Protein AF-E6VXM1-F1 (afdb_monomer)

Foldseek 3Di:
DVVVVVVVVVVVVVVVVCVVPPDDDDDDDDDDDDDADDPVLLDQDDQDDLVVDPDPVSVVVSCVVRVVVSVVSNVVSVVSVVVVPVDD

pLDDT: mean 84.78, std 9.01, range [51.06, 95.88]

Sequence (88 aa):
MTRLLVNGLMVLCLTLCAACSGRPKVVTVTEVVRVVPPAHLMAPTPLPSCASASTNGDLLQCAQERLEALQRANADKEAIARTVEVRP

Organism: Pseudodesulfovibrio aespoeensis (strain ATCC 700646 / DSM 10631 / Aspo-2) (NCBI:txid643562)

InterPro domains:
  IPR047737 Rz1-like lysis system protein LysC [NF038368] (5-83)
  IPR058979 LysC-like [PF23793] (16-82)

Solvent-accessible surface area (backbone atoms only — not comparable to full-atom values): 5656 Å² total; per-residue (Å²): 114,69,68,61,53,52,52,51,51,50,54,52,53,54,53,54,54,50,68,70,71,68,65,82,76,88,72,91,73,87,77,88,81,83,82,78,81,60,70,79,76,57,47,77,76,74,86,81,83,62,82,86,46,86,46,76,64,44,46,52,50,48,49,55,63,48,47,57,52,50,52,51,56,38,51,52,36,51,53,53,50,52,65,61,69,77,55,132

Mean predicted aligned er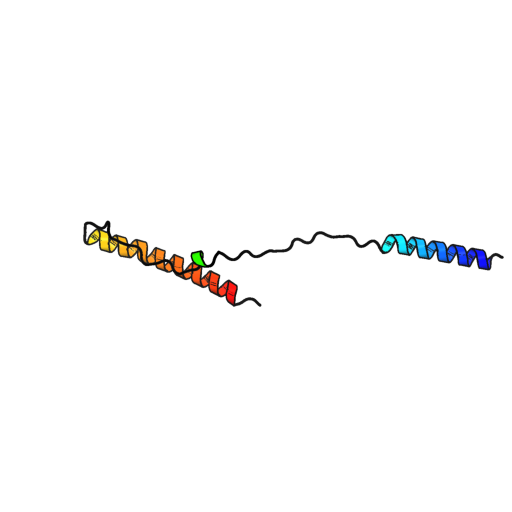ror: 12.78 Å

Structure (mmCIF, N/CA/C/O backbone):
data_AF-E6VXM1-F1
#
_entry.id   AF-E6VXM1-F1
#
loop_
_atom_site.group_PDB
_atom_site.id
_atom_site.type_symbol
_atom_site.label_atom_id
_atom_site.label_alt_id
_atom_site.label_comp_id
_atom_site.label_asym_id
_atom_site.label_entity_id
_atom_site.label_seq_id
_atom_site.pdbx_PDB_ins_code
_atom_site.Cartn_x
_atom_site.Cartn_y
_atom_site.Cartn_z
_atom_site.occupancy
_atom_site.B_iso_or_equiv
_atom_site.auth_seq_id
_atom_site.auth_comp_id
_atom_site.auth_asym_id
_atom_site.auth_atom_id
_atom_site.pdbx_PDB_model_num
ATOM 1 N N . MET A 1 1 ? -48.024 12.153 65.946 1.00 61.66 1 MET A N 1
ATOM 2 C CA . MET A 1 1 ? -48.515 11.876 64.575 1.00 61.66 1 MET A CA 1
ATOM 3 C C . MET A 1 1 ? -47.763 12.659 63.498 1.00 61.66 1 MET A C 1
ATOM 5 O O . MET A 1 1 ? -47.386 12.063 62.501 1.00 61.66 1 MET A O 1
ATOM 9 N N . THR A 1 2 ? -47.444 13.939 63.708 1.00 74.81 2 THR A N 1
ATOM 10 C CA . THR A 1 2 ? -46.681 14.779 62.758 1.00 74.81 2 THR A CA 1
ATOM 11 C C . THR A 1 2 ? -45.295 14.236 62.382 1.00 74.81 2 THR A C 1
ATOM 13 O O . THR A 1 2 ? -44.924 14.279 61.217 1.00 74.81 2 THR A O 1
ATOM 16 N N . ARG A 1 3 ? -44.547 13.649 63.327 1.00 77.69 3 ARG A N 1
ATOM 17 C CA . ARG A 1 3 ? -43.206 13.080 63.060 1.00 77.69 3 ARG A CA 1
ATOM 18 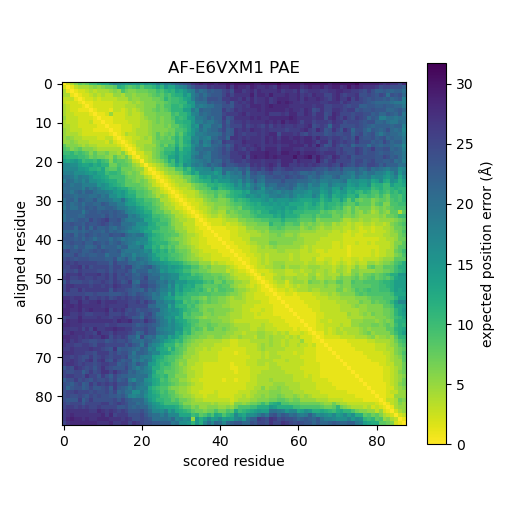C C . ARG A 1 3 ? -43.212 11.914 62.061 1.00 77.69 3 ARG A C 1
ATOM 20 O O . ARG A 1 3 ? -42.299 11.800 61.255 1.00 77.69 3 ARG A O 1
ATOM 27 N N . LEU A 1 4 ? -44.249 11.075 62.088 1.00 80.25 4 LEU A N 1
ATOM 28 C CA . LEU A 1 4 ? -44.392 9.948 61.156 1.00 80.25 4 LEU A CA 1
ATOM 29 C C . LEU A 1 4 ? -44.711 10.439 59.737 1.00 80.25 4 LEU A C 1
ATOM 31 O O . LEU A 1 4 ? -44.160 9.922 58.772 1.00 80.25 4 LEU A O 1
ATOM 35 N N . LEU A 1 5 ? -45.535 11.485 59.628 1.00 84.19 5 LEU A N 1
ATOM 36 C CA . LEU A 1 5 ? -45.844 12.160 58.364 1.00 84.19 5 LEU A CA 1
ATOM 37 C C . LEU A 1 5 ? -44.610 12.829 57.748 1.00 84.19 5 LEU A C 1
ATOM 39 O O . LEU A 1 5 ? -44.360 12.661 56.559 1.00 84.19 5 LEU A O 1
ATOM 43 N N . VAL A 1 6 ? -43.810 13.534 58.554 1.00 89.31 6 VAL A N 1
ATOM 44 C CA . VAL A 1 6 ? -42.566 14.175 58.091 1.00 89.31 6 VAL A CA 1
ATOM 45 C C . VAL A 1 6 ? -41.562 13.134 57.602 1.00 89.31 6 VAL A C 1
ATOM 47 O O . VAL A 1 6 ? -40.986 13.305 56.531 1.00 89.31 6 VAL A O 1
ATOM 50 N N . ASN A 1 7 ? -41.401 12.027 58.332 1.00 87.94 7 ASN A N 1
ATOM 51 C CA . ASN A 1 7 ? -40.506 10.946 57.922 1.00 87.94 7 ASN A CA 1
ATOM 52 C C . ASN A 1 7 ? -40.978 10.275 56.622 1.00 87.94 7 ASN A C 1
ATOM 54 O O . ASN A 1 7 ? -40.162 10.032 55.736 1.00 87.94 7 ASN A O 1
ATOM 58 N N . GLY A 1 8 ? -42.284 10.029 56.471 1.00 88.81 8 GLY A N 1
ATOM 59 C CA . GLY A 1 8 ? -42.852 9.477 55.237 1.00 88.81 8 GLY A CA 1
ATOM 60 C C . GLY A 1 8 ? -42.665 10.402 54.031 1.00 88.81 8 GLY A C 1
ATOM 61 O O . GLY A 1 8 ? -42.258 9.951 52.962 1.00 88.81 8 GLY A O 1
ATOM 62 N N . LEU A 1 9 ? -42.884 11.708 54.217 1.00 90.44 9 LEU A N 1
ATOM 63 C CA . LEU A 1 9 ? -42.681 12.713 53.173 1.00 90.44 9 LEU A CA 1
ATOM 64 C C . LEU A 1 9 ? -41.204 12.826 52.763 1.00 90.44 9 LEU A C 1
ATOM 66 O O . LEU A 1 9 ? -40.901 12.941 51.579 1.00 90.44 9 LEU A O 1
ATOM 70 N N . MET A 1 10 ? -40.283 12.738 53.727 1.00 88.88 10 MET A N 1
ATOM 71 C CA . MET A 1 10 ? -38.837 12.725 53.480 1.00 88.88 10 MET A CA 1
ATOM 72 C C . MET A 1 10 ? -38.419 11.532 52.613 1.00 88.88 10 MET A C 1
ATOM 74 O O . MET A 1 10 ? -37.726 11.709 51.614 1.00 88.88 10 MET A O 1
ATOM 78 N N . VAL A 1 11 ? -38.880 10.324 52.951 1.00 88.31 11 VAL A N 1
ATOM 79 C CA . VAL A 1 11 ? -38.574 9.107 52.178 1.00 88.31 11 VAL A CA 1
ATOM 80 C C . VAL A 1 11 ? -39.146 9.194 50.760 1.00 88.31 11 VAL A C 1
ATOM 82 O O . VAL A 1 11 ? -38.467 8.831 49.797 1.00 88.31 11 VAL A O 1
ATOM 85 N N . LEU A 1 12 ? -40.358 9.734 50.603 1.00 86.50 12 LEU A N 1
ATOM 86 C CA . LEU A 1 12 ? -40.963 9.955 49.289 1.00 86.50 12 LEU A CA 1
ATOM 87 C C . LEU A 1 12 ? -40.139 10.938 48.441 1.00 86.50 12 LEU A C 1
ATOM 89 O O . LEU A 1 12 ? -39.842 10.660 47.282 1.00 86.50 12 LEU A O 1
ATOM 93 N N . CYS A 1 13 ? -39.706 12.058 49.023 1.00 83.69 13 CYS A N 1
ATOM 94 C CA . CYS A 1 13 ? -38.873 13.041 48.327 1.00 83.69 13 CYS A CA 1
ATOM 95 C C . CYS A 1 13 ? -37.522 12.451 47.893 1.00 83.69 13 CYS A C 1
ATOM 97 O O . CYS A 1 13 ? -37.091 12.644 46.758 1.00 83.69 13 CYS A O 1
ATOM 99 N N . LEU A 1 14 ? -36.862 11.694 48.773 1.00 82.69 14 LEU A N 1
ATOM 100 C CA . LEU A 1 14 ? -35.553 11.100 48.487 1.00 82.69 14 LEU A CA 1
ATOM 101 C C . LEU A 1 14 ? -35.624 10.021 47.394 1.00 82.69 14 LEU A C 1
ATOM 103 O O . LEU A 1 14 ? -34.751 9.965 46.528 1.00 82.69 14 LEU A O 1
ATOM 107 N N . THR A 1 15 ? -36.676 9.198 47.392 1.00 81.31 15 THR A N 1
ATOM 108 C CA . THR A 1 15 ? -36.876 8.149 46.374 1.00 81.31 15 THR A CA 1
ATOM 109 C C . THR A 1 15 ? -37.213 8.724 44.996 1.00 81.31 15 THR A C 1
ATOM 111 O O . THR A 1 15 ? -36.694 8.237 43.990 1.00 81.31 15 THR A O 1
ATOM 114 N N . LEU A 1 16 ? -37.997 9.806 44.934 1.00 80.31 16 LEU A N 1
ATOM 115 C CA . LEU A 1 16 ? -38.290 10.525 43.688 1.00 80.31 16 LEU A CA 1
ATOM 116 C C . LEU A 1 16 ? -37.037 11.192 43.099 1.00 80.31 16 LEU A C 1
ATOM 118 O O . LEU A 1 16 ? -36.797 11.100 41.895 1.00 80.31 16 LEU A O 1
ATOM 122 N N . CYS A 1 17 ? -36.197 11.803 43.938 1.00 76.31 17 CYS A N 1
ATOM 123 C CA . CYS A 1 17 ? -34.934 12.398 43.494 1.00 76.31 17 CYS A CA 1
ATOM 124 C C . CYS A 1 17 ? -33.942 11.347 42.963 1.00 76.31 17 CYS A C 1
ATOM 126 O O . CYS A 1 17 ? -33.269 11.598 41.963 1.00 76.31 17 CYS A O 1
ATOM 128 N N . ALA A 1 18 ? -33.884 10.159 43.576 1.00 72.81 18 ALA A N 1
ATOM 129 C CA . ALA A 1 18 ? -33.044 9.053 43.109 1.00 72.81 18 ALA A CA 1
ATOM 130 C C . ALA A 1 18 ? -33.525 8.452 41.770 1.00 72.81 18 ALA A C 1
ATOM 132 O O . ALA A 1 18 ? -32.711 8.054 40.937 1.00 72.81 18 ALA A O 1
ATOM 133 N N . ALA A 1 19 ? -34.841 8.432 41.522 1.00 68.19 19 ALA A N 1
ATOM 134 C CA . ALA A 1 19 ? -35.423 7.921 40.277 1.00 68.19 19 ALA A CA 1
ATOM 135 C C . ALA A 1 19 ? -35.158 8.821 39.049 1.00 68.19 19 ALA A C 1
ATOM 137 O O . ALA A 1 19 ? -35.189 8.344 37.909 1.00 68.19 19 ALA A O 1
ATOM 138 N N . CYS A 1 20 ? -34.889 10.111 39.270 1.00 66.75 20 CYS A N 1
ATOM 139 C CA . CYS A 1 20 ? -34.605 11.083 38.212 1.00 66.75 20 CYS A CA 1
ATOM 140 C C . CYS A 1 20 ? -33.114 11.167 37.843 1.00 66.75 20 CYS A C 1
ATOM 142 O O . CYS A 1 20 ? -32.798 11.414 36.681 1.00 66.75 20 CYS A O 1
ATOM 144 N N . SER A 1 21 ? -32.199 10.956 38.796 1.00 68.06 21 SER A N 1
ATOM 145 C CA . SER A 1 21 ? -30.749 11.092 38.578 1.00 68.06 21 SER A CA 1
ATOM 146 C C . SER A 1 21 ? -30.059 9.806 38.111 1.00 68.06 21 SER A C 1
ATOM 148 O O . SER A 1 21 ? -28.988 9.869 37.514 1.00 68.06 21 SER A O 1
ATOM 150 N N . GLY A 1 22 ? -30.662 8.641 38.358 1.00 65.69 22 GLY A N 1
ATOM 151 C CA . GLY A 1 22 ? -30.027 7.340 38.133 1.00 65.69 22 GLY A CA 1
ATOM 152 C C . GLY A 1 22 ? -30.210 6.728 36.746 1.00 65.69 22 GLY A C 1
ATOM 153 O O . GLY A 1 22 ? -29.836 5.574 36.566 1.00 65.69 22 GLY A O 1
ATOM 154 N N . ARG A 1 23 ? -30.813 7.423 35.771 1.00 75.44 23 ARG A N 1
ATOM 155 C CA . ARG A 1 23 ? -31.029 6.835 34.438 1.00 75.44 23 ARG A CA 1
ATOM 156 C C . ARG A 1 23 ? -29.720 6.862 33.644 1.00 75.44 23 ARG A C 1
ATOM 158 O O . ARG A 1 23 ? -29.316 7.950 33.226 1.00 75.44 23 ARG A O 1
ATOM 165 N N . PRO A 1 24 ? -29.056 5.715 33.399 1.00 77.62 24 PRO A N 1
ATOM 166 C CA . PRO A 1 24 ? -27.869 5.699 32.561 1.00 77.62 24 PRO A CA 1
ATOM 167 C C . PRO A 1 24 ? -28.262 6.165 31.160 1.00 77.62 24 PRO A C 1
ATOM 169 O O . PRO A 1 24 ? -29.103 5.562 30.491 1.00 77.62 24 PRO A O 1
ATOM 172 N N . LYS A 1 25 ? -27.670 7.273 30.716 1.00 82.56 25 LYS A N 1
ATOM 173 C CA . LYS A 1 25 ? -27.800 7.723 29.336 1.00 82.56 25 LYS A CA 1
ATOM 174 C C . LYS A 1 25 ? -26.871 6.857 28.497 1.00 82.56 25 LYS A C 1
ATOM 176 O O . LYS A 1 25 ? -25.655 7.001 28.583 1.00 82.56 25 LYS A O 1
ATOM 181 N N . VAL A 1 26 ? -27.439 5.958 27.698 1.00 83.00 26 VAL A N 1
ATOM 182 C CA . VAL A 1 26 ? -26.670 5.245 26.674 1.00 83.00 26 VAL A CA 1
ATOM 183 C C . VAL A 1 26 ? -26.223 6.287 25.653 1.00 83.00 26 VAL A C 1
ATOM 185 O O . VAL A 1 26 ? -27.048 6.894 24.970 1.00 83.00 26 VAL A O 1
ATOM 188 N N . VAL A 1 27 ? -24.920 6.551 25.609 1.00 87.06 27 VAL A N 1
ATOM 189 C CA . VAL A 1 27 ? -24.302 7.428 24.617 1.00 87.06 27 VAL A CA 1
ATOM 190 C C . VAL A 1 27 ? -23.607 6.532 23.609 1.00 87.06 27 VAL A C 1
ATOM 192 O O . VAL A 1 27 ? -22.742 5.739 23.971 1.00 87.06 27 VAL A O 1
ATOM 195 N N . THR A 1 28 ? -23.993 6.645 22.344 1.00 86.44 28 THR A N 1
ATOM 196 C CA . THR A 1 28 ? -23.277 5.993 21.251 1.00 86.44 28 THR A CA 1
ATOM 197 C C . THR A 1 28 ? -21.927 6.676 21.084 1.00 86.44 28 THR A C 1
ATOM 199 O O . THR A 1 28 ? -21.869 7.861 20.749 1.00 86.44 28 THR A O 1
ATOM 202 N N . VAL A 1 29 ? -20.853 5.936 21.336 1.00 87.44 29 VAL A N 1
ATOM 203 C CA . VAL A 1 29 ? -19.485 6.375 21.061 1.00 87.44 29 VAL A CA 1
ATOM 204 C C . VAL A 1 29 ? -19.064 5.770 19.729 1.00 87.44 29 VAL A C 1
ATOM 206 O O . VAL A 1 29 ? -19.262 4.580 19.497 1.00 87.44 29 VAL A O 1
ATOM 209 N N . THR A 1 30 ? -18.502 6.589 18.845 1.00 88.75 30 THR A N 1
ATOM 210 C CA . THR A 1 30 ? -17.926 6.097 17.593 1.00 88.75 30 THR A CA 1
ATOM 211 C C . THR A 1 30 ? -16.637 5.347 17.902 1.00 88.75 30 THR A C 1
ATOM 213 O O . THR A 1 30 ? -15.658 5.952 18.340 1.00 88.75 30 THR A O 1
ATOM 216 N N . GLU A 1 31 ? -16.618 4.041 17.651 1.00 88.38 31 GLU A N 1
ATOM 217 C CA . GLU A 1 31 ? -15.380 3.269 17.686 1.00 88.38 31 GLU A CA 1
ATOM 218 C C . GLU A 1 31 ? -14.607 3.445 16.379 1.00 88.38 31 GLU A C 1
ATOM 220 O O . GLU A 1 31 ? -15.137 3.272 15.279 1.00 88.38 31 GLU A O 1
ATOM 225 N N . VAL A 1 32 ? -13.325 3.789 16.494 1.00 85.56 32 VAL A N 1
ATOM 226 C CA . VAL A 1 32 ? -12.424 3.849 15.343 1.00 85.56 32 VAL A CA 1
ATOM 227 C C . VAL A 1 32 ? -11.913 2.441 15.062 1.00 85.56 32 VAL A C 1
ATOM 229 O O . VAL A 1 32 ? -10.932 1.995 15.656 1.00 85.56 32 VAL A O 1
ATOM 232 N N . VAL A 1 33 ? -12.565 1.747 14.132 1.00 85.56 33 VAL A N 1
ATOM 233 C CA . VAL A 1 33 ? -12.109 0.438 13.652 1.00 85.56 33 VAL A CA 1
ATOM 234 C C . VAL A 1 33 ? -11.039 0.644 12.584 1.00 85.56 33 VAL A C 1
ATOM 236 O O . VAL A 1 33 ? -11.296 1.214 11.524 1.00 85.56 33 VAL A O 1
ATOM 239 N N . ARG A 1 34 ? -9.815 0.183 12.859 1.00 78.62 34 ARG A N 1
ATOM 240 C CA . ARG A 1 34 ? -8.731 0.185 11.870 1.00 78.62 34 ARG A CA 1
ATOM 241 C C . ARG A 1 34 ? -8.788 -1.092 11.048 1.00 78.62 34 ARG A C 1
ATOM 243 O O . ARG A 1 34 ? -8.722 -2.185 11.597 1.00 78.62 34 ARG A O 1
ATOM 250 N N . VAL A 1 35 ? -8.864 -0.934 9.733 1.00 84.81 35 VAL A N 1
ATOM 251 C CA . VAL A 1 35 ? -8.818 -2.045 8.781 1.00 84.81 35 VAL A CA 1
ATOM 252 C C . VAL A 1 35 ? -7.422 -2.087 8.172 1.00 84.81 35 VAL A C 1
ATOM 254 O O . VAL A 1 35 ? -6.968 -1.104 7.587 1.00 84.81 35 VAL A O 1
ATOM 257 N N . VAL A 1 36 ? -6.731 -3.212 8.343 1.00 84.31 36 VAL A N 1
ATOM 258 C CA . VAL A 1 36 ? -5.418 -3.462 7.732 1.00 84.31 36 VAL A CA 1
ATOM 259 C C . VAL A 1 36 ? -5.632 -4.077 6.344 1.00 84.31 36 VAL A C 1
ATOM 261 O O . VAL A 1 36 ? -6.577 -4.857 6.176 1.00 84.31 36 VAL A O 1
ATOM 264 N N . PRO A 1 37 ? -4.796 -3.757 5.337 1.00 87.94 37 PRO A N 1
ATOM 265 C CA . PRO A 1 37 ? -4.885 -4.411 4.040 1.00 87.94 37 PRO A CA 1
ATOM 266 C C . PRO A 1 37 ? -4.717 -5.935 4.169 1.00 87.94 37 PRO A C 1
ATOM 268 O O . PRO A 1 37 ? -3.927 -6.401 4.994 1.00 87.94 37 PRO A O 1
ATOM 271 N N . PRO A 1 38 ? -5.404 -6.732 3.337 1.00 90.75 38 PRO A N 1
ATOM 272 C CA . PRO A 1 38 ? -5.163 -8.165 3.244 1.00 90.75 38 PRO A CA 1
ATOM 273 C C . PRO A 1 38 ? -3.683 -8.504 3.017 1.00 90.75 38 PRO A C 1
ATOM 275 O O . PRO A 1 38 ? -2.997 -7.838 2.239 1.00 90.75 38 PRO A O 1
ATOM 278 N N . ALA A 1 39 ? -3.209 -9.597 3.622 1.00 89.06 39 ALA A N 1
ATOM 279 C CA . ALA A 1 39 ? -1.793 -9.986 3.598 1.00 89.06 39 ALA A CA 1
ATOM 280 C C . ALA A 1 39 ? -1.197 -10.103 2.181 1.00 89.06 39 ALA A C 1
ATOM 282 O O . ALA A 1 39 ? -0.049 -9.732 1.954 1.00 89.06 39 ALA A O 1
ATOM 283 N N . HIS A 1 40 ? -1.984 -10.557 1.201 1.00 90.12 40 HIS A N 1
ATOM 284 C CA . HIS A 1 40 ? -1.523 -10.687 -0.184 1.00 90.12 40 HIS A CA 1
ATOM 285 C C . HIS A 1 40 ? -1.231 -9.336 -0.862 1.00 90.12 40 HIS A C 1
ATOM 287 O O . HIS A 1 40 ? -0.400 -9.282 -1.763 1.00 90.12 40 HIS A O 1
ATOM 293 N N . LEU A 1 41 ? -1.869 -8.241 -0.428 1.00 90.62 41 LEU A N 1
ATOM 294 C CA . LEU A 1 41 ? -1.570 -6.893 -0.929 1.00 90.62 41 LEU A CA 1
ATOM 295 C C . LEU A 1 41 ? -0.308 -6.308 -0.290 1.00 90.62 41 LEU A C 1
ATOM 297 O O . LEU A 1 41 ? 0.336 -5.447 -0.885 1.00 90.62 41 LEU A O 1
ATOM 301 N N . MET A 1 42 ? 0.055 -6.800 0.894 1.00 92.56 42 MET A N 1
ATOM 302 C CA . MET A 1 42 ? 1.261 -6.405 1.622 1.00 92.56 42 MET A CA 1
ATOM 303 C C . MET A 1 42 ? 2.513 -7.148 1.144 1.00 92.56 42 MET A C 1
ATOM 305 O O . MET A 1 42 ? 3.625 -6.702 1.415 1.00 92.56 42 MET A O 1
ATOM 309 N N . ALA A 1 43 ? 2.355 -8.254 0.410 1.00 92.94 43 ALA A N 1
ATOM 310 C CA . ALA A 1 43 ? 3.478 -8.969 -0.182 1.00 92.94 43 ALA A CA 1
ATOM 311 C C . ALA A 1 43 ? 4.249 -8.070 -1.176 1.00 92.94 43 ALA A C 1
ATOM 313 O O . ALA A 1 43 ? 3.620 -7.283 -1.903 1.00 92.94 43 ALA A O 1
ATOM 314 N N . PRO A 1 44 ? 5.591 -8.188 -1.255 1.00 93.44 44 PRO A N 1
ATOM 315 C CA . PRO A 1 44 ? 6.387 -7.451 -2.229 1.00 93.44 44 PRO A CA 1
ATOM 316 C C . PRO A 1 44 ? 5.881 -7.680 -3.653 1.00 93.44 44 PRO A C 1
ATOM 318 O O . PRO A 1 44 ? 5.613 -8.808 -4.068 1.00 93.44 44 PRO A O 1
ATOM 321 N N . THR A 1 45 ? 5.747 -6.598 -4.412 1.00 94.25 45 THR A N 1
ATOM 322 C CA . THR A 1 45 ? 5.447 -6.671 -5.840 1.00 94.25 45 THR A CA 1
ATOM 323 C C . THR A 1 45 ? 6.648 -7.307 -6.556 1.00 94.25 45 THR A C 1
ATOM 325 O O . THR A 1 45 ? 7.785 -6.903 -6.286 1.00 94.25 45 THR A O 1
ATOM 328 N N . PRO A 1 46 ? 6.436 -8.292 -7.447 1.00 91.06 46 PRO A N 1
ATOM 329 C CA . PRO A 1 46 ? 7.517 -8.924 -8.197 1.00 91.06 46 PRO A CA 1
ATOM 330 C C . PRO A 1 46 ? 8.059 -8.009 -9.302 1.00 91.06 46 PRO A C 1
ATOM 332 O O . PRO A 1 46 ? 7.415 -7.040 -9.708 1.00 91.06 46 PRO A O 1
ATOM 335 N N . LEU A 1 47 ? 9.239 -8.354 -9.825 1.00 86.75 47 LEU A N 1
ATOM 336 C CA . LEU A 1 47 ? 9.853 -7.636 -10.939 1.00 86.75 47 LEU A CA 1
ATOM 337 C C . LEU A 1 47 ? 8.952 -7.714 -12.193 1.00 86.75 47 LEU A C 1
ATOM 339 O O . LEU A 1 47 ? 8.537 -8.813 -12.573 1.00 86.75 47 LEU A O 1
ATOM 343 N N . PRO A 1 48 ? 8.643 -6.588 -12.856 1.00 83.25 48 PRO A N 1
ATOM 344 C CA . PRO A 1 48 ? 7.816 -6.601 -14.053 1.00 83.25 48 PRO A CA 1
ATOM 345 C C . PRO A 1 48 ? 8.576 -7.173 -15.255 1.00 83.25 48 PRO A C 1
ATOM 347 O O . PRO A 1 48 ? 9.754 -6.893 -15.462 1.00 83.25 48 PRO A O 1
ATOM 350 N N . SER A 1 49 ? 7.874 -7.942 -16.087 1.00 86.19 49 SER A N 1
ATOM 351 C CA . SER A 1 49 ? 8.439 -8.512 -17.314 1.00 86.19 49 SER A CA 1
ATOM 352 C C . SER A 1 49 ? 8.563 -7.465 -18.424 1.00 86.19 49 SER A C 1
ATOM 354 O O . SER A 1 49 ? 7.599 -6.755 -18.715 1.00 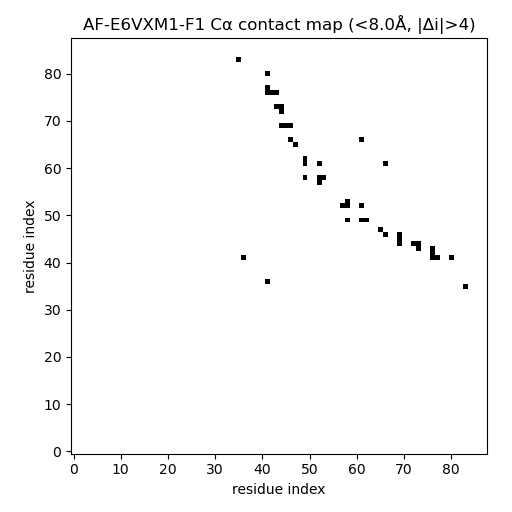86.19 49 SER A O 1
ATOM 356 N N . CYS A 1 50 ? 9.715 -7.426 -19.094 1.00 86.50 50 CYS A N 1
ATOM 357 C CA . CYS A 1 50 ? 9.938 -6.648 -20.319 1.00 86.50 50 CYS A CA 1
ATOM 358 C C . CYS A 1 50 ? 9.800 -7.505 -21.592 1.00 86.50 50 CYS A C 1
ATOM 360 O O . CYS A 1 50 ? 10.374 -7.170 -22.619 1.00 86.50 50 CYS A O 1
ATOM 362 N N . ALA A 1 51 ? 9.046 -8.611 -21.547 1.00 85.00 51 ALA A N 1
ATOM 363 C CA . ALA A 1 51 ? 8.921 -9.555 -22.667 1.00 85.00 51 ALA A CA 1
ATOM 364 C C . ALA A 1 51 ? 8.370 -8.948 -23.973 1.00 85.00 51 ALA A C 1
ATOM 366 O O . ALA A 1 51 ? 8.550 -9.532 -25.034 1.00 85.00 51 ALA A O 1
ATOM 367 N N . SER A 1 52 ? 7.701 -7.795 -23.908 1.00 84.25 52 SER A N 1
ATOM 368 C CA . SER A 1 52 ? 7.200 -7.070 -25.081 1.00 84.25 52 SER A CA 1
ATOM 369 C C . SER A 1 52 ? 8.216 -6.098 -25.696 1.00 84.25 52 SER A C 1
ATOM 371 O O . SER A 1 52 ? 7.874 -5.409 -26.652 1.00 84.25 52 SER A O 1
ATOM 373 N N . ALA A 1 53 ? 9.425 -5.983 -25.138 1.00 88.12 53 ALA A N 1
ATOM 374 C CA . ALA A 1 53 ? 10.473 -5.115 -25.664 1.00 88.12 53 ALA A CA 1
ATOM 375 C C . ALA A 1 53 ? 11.029 -5.682 -26.978 1.00 88.12 53 ALA A C 1
ATOM 377 O O . ALA A 1 53 ? 11.419 -6.847 -27.045 1.00 88.12 53 ALA A O 1
ATOM 378 N N . SER A 1 54 ? 11.071 -4.850 -28.016 1.00 92.12 54 SER A N 1
ATOM 379 C CA . SER A 1 54 ? 11.526 -5.221 -29.361 1.00 92.12 54 SER A CA 1
ATOM 380 C C . SER A 1 54 ? 12.930 -4.705 -29.680 1.00 92.12 54 SER A C 1
ATOM 382 O O . SER A 1 54 ? 13.619 -5.257 -30.537 1.00 92.12 54 SER A O 1
ATOM 384 N N . THR A 1 55 ? 13.378 -3.672 -28.963 1.00 94.81 55 THR A N 1
ATOM 385 C CA . THR A 1 55 ? 14.702 -3.067 -29.110 1.00 94.81 55 THR A CA 1
ATOM 386 C C . THR A 1 55 ? 15.43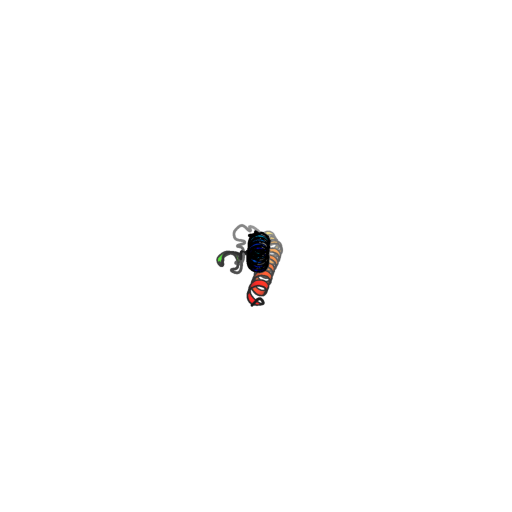8 -2.960 -27.772 1.00 94.81 55 THR A C 1
ATOM 388 O O . THR A 1 55 ? 14.841 -2.994 -26.696 1.00 94.81 55 THR A O 1
ATOM 391 N N . ASN A 1 56 ? 16.759 -2.758 -27.828 1.00 92.44 56 ASN A N 1
ATOM 392 C CA . ASN A 1 56 ? 17.553 -2.442 -26.635 1.00 92.44 56 ASN A CA 1
ATOM 393 C C . ASN A 1 56 ? 17.099 -1.130 -25.968 1.00 92.44 5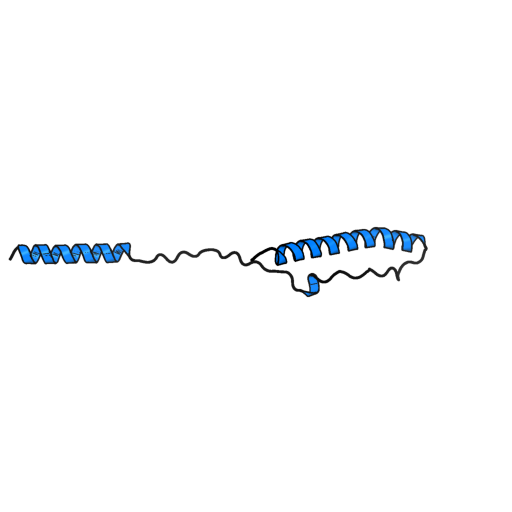6 ASN A C 1
ATOM 395 O O . ASN A 1 56 ? 17.204 -0.998 -24.750 1.00 92.44 56 ASN A O 1
ATOM 399 N N . GLY A 1 57 ? 16.577 -0.179 -26.753 1.00 93.50 57 GLY A N 1
ATOM 400 C CA . GLY A 1 57 ? 15.974 1.048 -26.232 1.00 93.50 57 GLY A CA 1
ATOM 401 C C . GLY A 1 57 ? 14.724 0.755 -25.405 1.00 93.50 57 GLY A C 1
ATOM 402 O O . GLY A 1 57 ? 14.596 1.265 -24.296 1.00 93.50 57 GLY A O 1
ATOM 403 N N . ASP A 1 58 ? 13.869 -0.150 -25.884 1.00 90.19 58 ASP A N 1
ATOM 404 C CA . ASP A 1 58 ? 12.654 -0.572 -25.178 1.00 90.19 58 ASP A CA 1
ATOM 405 C C . ASP A 1 58 ? 12.992 -1.269 -23.854 1.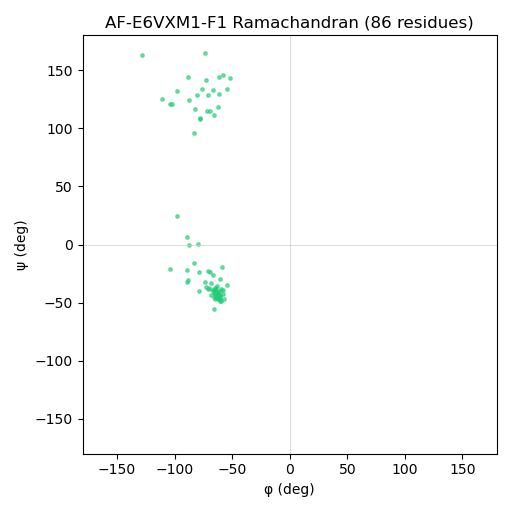00 90.19 58 ASP A C 1
ATOM 407 O O . ASP A 1 58 ? 12.304 -1.072 -22.855 1.00 90.19 58 ASP A O 1
ATOM 411 N N . LEU A 1 59 ? 14.066 -2.071 -23.824 1.00 89.31 59 LEU A N 1
ATOM 412 C CA . LEU A 1 59 ? 14.551 -2.706 -22.595 1.00 89.31 59 LEU A CA 1
ATOM 413 C C . LEU A 1 59 ? 15.024 -1.667 -21.578 1.00 89.31 59 LEU A C 1
ATOM 415 O O . LEU A 1 59 ? 14.691 -1.775 -20.399 1.00 89.31 59 LEU A O 1
ATOM 419 N N . LEU A 1 60 ? 15.771 -0.656 -22.030 1.00 90.88 60 LEU A N 1
ATOM 420 C CA . LEU A 1 60 ? 16.263 0.411 -21.164 1.00 90.88 60 LEU A CA 1
ATOM 421 C C . LEU A 1 60 ? 15.111 1.259 -20.612 1.00 90.88 60 LEU A C 1
ATOM 423 O O . LEU A 1 60 ? 15.061 1.509 -19.409 1.00 90.88 60 LEU A O 1
ATOM 427 N N . GLN A 1 61 ? 14.164 1.643 -21.467 1.00 87.88 61 GLN A N 1
ATOM 428 C CA . GLN A 1 61 ? 12.985 2.404 -21.063 1.00 87.88 61 GLN A CA 1
ATOM 429 C C . GLN A 1 61 ? 12.099 1.597 -20.103 1.00 87.88 61 GLN A C 1
ATOM 431 O O . GLN A 1 61 ? 11.711 2.094 -19.046 1.00 87.88 61 GLN A O 1
ATOM 436 N N . CYS A 1 62 ? 11.852 0.319 -20.415 1.00 85.12 62 CYS A N 1
ATOM 437 C CA . CYS A 1 62 ? 11.126 -0.604 -19.543 1.00 85.12 62 CYS A CA 1
ATOM 438 C C . CYS A 1 62 ? 11.806 -0.742 -18.174 1.00 85.12 62 CYS A C 1
ATOM 440 O O . CYS A 1 62 ? 11.125 -0.720 -17.149 1.00 85.12 62 CYS A O 1
ATOM 442 N N . ALA A 1 63 ? 13.137 -0.853 -18.141 1.00 86.56 63 ALA A N 1
ATOM 443 C CA . ALA A 1 63 ? 13.891 -0.933 -16.899 1.00 86.56 63 ALA A CA 1
ATOM 444 C C . ALA A 1 63 ? 13.773 0.357 -16.077 1.00 86.56 63 ALA A C 1
ATOM 446 O O . ALA A 1 63 ? 13.484 0.279 -14.889 1.00 86.56 63 ALA A O 1
ATOM 447 N N . GLN A 1 64 ? 13.940 1.532 -16.686 1.00 86.94 64 GLN A N 1
ATOM 448 C CA . GLN A 1 64 ? 13.900 2.811 -15.967 1.00 86.94 64 GLN A CA 1
ATOM 449 C C . GLN A 1 64 ? 12.515 3.105 -15.381 1.00 86.94 64 GLN A C 1
ATOM 451 O O . GLN A 1 64 ? 12.374 3.265 -14.169 1.00 86.94 64 GLN A O 1
ATOM 456 N N . GLU A 1 65 ? 11.473 3.102 -16.214 1.00 84.38 65 GLU A N 1
ATOM 457 C CA . GLU A 1 65 ? 10.124 3.491 -15.786 1.00 84.38 65 GLU A CA 1
ATOM 458 C C . GLU A 1 65 ? 9.543 2.514 -14.756 1.00 84.38 65 GLU A C 1
ATOM 460 O O . GLU A 1 65 ? 8.875 2.908 -13.795 1.00 84.38 65 GLU A O 1
ATOM 465 N N . ARG A 1 66 ? 9.798 1.214 -14.941 1.00 86.31 66 ARG A N 1
ATOM 466 C CA . ARG A 1 66 ? 9.161 0.185 -14.119 1.00 86.31 66 ARG A CA 1
ATOM 467 C C . ARG A 1 66 ? 9.928 -0.128 -12.845 1.00 86.31 66 ARG A C 1
ATOM 469 O O . ARG A 1 66 ? 9.289 -0.475 -11.854 1.00 86.31 66 ARG A O 1
ATOM 476 N N . LEU A 1 67 ? 11.257 -0.002 -12.833 1.00 87.25 67 LEU A N 1
ATOM 477 C CA . LEU A 1 67 ? 12.051 -0.240 -11.625 1.00 87.25 67 LEU A CA 1
ATOM 478 C C . LEU A 1 67 ? 11.785 0.839 -10.573 1.00 87.25 67 LEU A C 1
ATOM 480 O O . LEU A 1 67 ? 11.561 0.509 -9.411 1.00 87.25 67 LEU A O 1
ATOM 484 N N . GLU A 1 68 ? 11.725 2.109 -10.974 1.00 87.88 68 GLU A N 1
ATOM 485 C CA . GLU A 1 68 ? 11.409 3.203 -10.050 1.00 87.88 68 GLU A CA 1
ATOM 486 C C . GLU A 1 68 ? 9.994 3.083 -9.475 1.00 87.88 68 GLU A C 1
ATOM 488 O O . GLU A 1 68 ? 9.768 3.325 -8.287 1.00 87.88 68 GLU A O 1
ATOM 493 N N . ALA A 1 69 ? 9.018 2.706 -10.306 1.00 90.38 69 ALA A N 1
ATOM 494 C CA . ALA A 1 69 ? 7.651 2.467 -9.852 1.00 90.38 69 ALA A CA 1
ATOM 495 C C . ALA A 1 69 ? 7.574 1.268 -8.892 1.00 90.38 69 ALA A C 1
ATOM 497 O O . ALA A 1 69 ? 6.902 1.340 -7.862 1.00 90.38 69 ALA A O 1
ATOM 498 N N . LEU A 1 70 ? 8.301 0.186 -9.193 1.00 93.62 70 LEU A N 1
ATOM 499 C CA . LEU A 1 70 ? 8.378 -1.004 -8.350 1.00 93.62 70 LEU A CA 1
ATOM 500 C C . LEU A 1 70 ? 8.980 -0.695 -6.977 1.00 93.62 70 LEU A C 1
ATOM 502 O O . LEU A 1 70 ? 8.435 -1.112 -5.954 1.00 93.62 70 LEU A O 1
ATOM 506 N N . GLN A 1 71 ? 10.092 0.040 -6.956 1.00 92.50 71 GLN A N 1
ATOM 507 C CA . GLN A 1 71 ? 10.769 0.434 -5.723 1.00 92.50 71 GLN A CA 1
ATOM 508 C C . GLN A 1 71 ? 9.858 1.286 -4.842 1.00 92.50 71 GLN A C 1
ATOM 510 O O . GLN A 1 71 ? 9.724 0.995 -3.656 1.00 92.50 71 GLN A O 1
ATOM 515 N N . ARG A 1 72 ? 9.173 2.278 -5.427 1.00 94.06 72 ARG A N 1
ATOM 516 C CA . ARG A 1 72 ? 8.201 3.109 -4.701 1.00 94.06 72 ARG A CA 1
ATOM 517 C C . ARG A 1 72 ? 7.062 2.278 -4.116 1.00 94.06 72 ARG A C 1
ATOM 519 O O . ARG A 1 72 ? 6.798 2.369 -2.924 1.00 94.06 72 ARG A O 1
ATOM 526 N N . ALA A 1 73 ? 6.455 1.403 -4.917 1.00 94.12 73 ALA 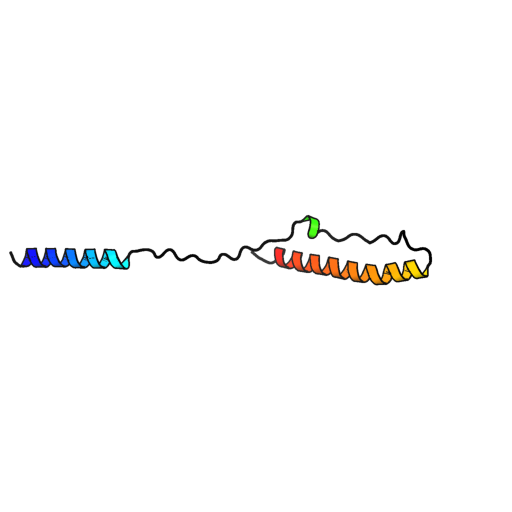A N 1
ATOM 527 C CA . ALA A 1 73 ? 5.348 0.567 -4.458 1.00 94.12 73 ALA A CA 1
ATOM 528 C C . ALA A 1 73 ? 5.749 -0.364 -3.300 1.00 94.12 73 ALA A C 1
ATOM 530 O O . ALA A 1 73 ? 4.979 -0.552 -2.359 1.00 94.12 73 ALA A O 1
ATOM 531 N N . ASN A 1 74 ? 6.946 -0.951 -3.352 1.00 95.88 74 ASN A N 1
ATOM 532 C CA . ASN A 1 74 ? 7.430 -1.817 -2.278 1.00 95.88 74 ASN A CA 1
ATOM 533 C C . ASN A 1 74 ? 7.821 -1.019 -1.026 1.00 95.88 74 ASN A C 1
ATOM 535 O O . ASN A 1 74 ? 7.515 -1.459 0.080 1.00 95.88 74 ASN A O 1
ATOM 539 N N . ALA A 1 75 ? 8.396 0.177 -1.181 1.00 95.69 75 ALA A N 1
ATOM 540 C CA . ALA A 1 75 ? 8.689 1.069 -0.060 1.00 95.69 75 ALA A CA 1
ATOM 541 C C . ALA A 1 75 ? 7.413 1.505 0.684 1.00 95.69 75 ALA A C 1
ATOM 543 O O . ALA A 1 75 ? 7.384 1.482 1.916 1.00 95.69 75 ALA A O 1
ATOM 544 N N . ASP A 1 76 ? 6.340 1.826 -0.047 1.00 94.19 76 ASP A N 1
ATOM 545 C CA . ASP A 1 76 ? 5.041 2.171 0.542 1.00 94.19 76 ASP A CA 1
ATOM 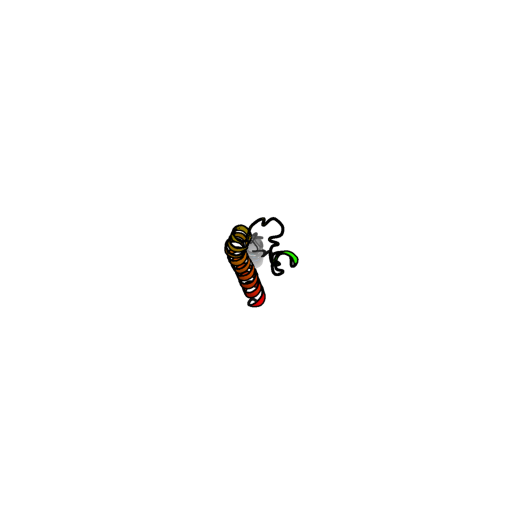546 C C . ASP A 1 76 ? 4.452 0.992 1.333 1.00 94.19 76 ASP A C 1
ATOM 548 O O . ASP A 1 76 ? 3.996 1.159 2.467 1.00 94.19 76 ASP A O 1
ATOM 552 N N . LYS A 1 77 ? 4.517 -0.227 0.779 1.00 93.75 77 LYS A N 1
ATOM 553 C CA . LYS A 1 77 ? 4.078 -1.451 1.472 1.00 93.75 77 LYS A CA 1
ATOM 554 C C . LYS A 1 77 ? 4.864 -1.693 2.761 1.00 93.75 77 LYS A C 1
ATOM 556 O O . LYS A 1 77 ? 4.263 -2.001 3.788 1.00 93.75 77 LYS A O 1
ATOM 561 N N . GLU A 1 78 ? 6.183 -1.514 2.744 1.00 93.12 78 GLU A N 1
ATOM 562 C CA . GLU A 1 78 ? 7.004 -1.640 3.952 1.00 93.12 78 GLU A CA 1
ATOM 563 C C . GLU A 1 78 ? 6.695 -0.559 4.992 1.00 93.12 78 GLU A C 1
ATOM 565 O O . GLU A 1 78 ? 6.690 -0.833 6.192 1.00 93.12 78 GLU A O 1
ATOM 570 N N . ALA A 1 79 ? 6.452 0.682 4.559 1.00 91.94 79 ALA A N 1
ATOM 571 C CA . ALA A 1 79 ? 6.065 1.761 5.460 1.00 91.94 79 ALA A CA 1
ATOM 572 C C . ALA A 1 79 ? 4.749 1.426 6.175 1.00 91.94 79 ALA A C 1
ATOM 574 O O . ALA A 1 79 ? 4.662 1.552 7.397 1.00 91.94 79 ALA A O 1
ATOM 575 N N . ILE A 1 80 ? 3.761 0.912 5.436 1.00 89.44 80 ILE A N 1
ATOM 576 C CA . ILE A 1 80 ? 2.496 0.440 6.006 1.00 89.44 80 ILE A CA 1
ATOM 577 C C . ILE A 1 80 ? 2.747 -0.722 6.980 1.00 89.44 80 ILE A C 1
ATOM 579 O O . ILE A 1 80 ? 2.251 -0.672 8.106 1.00 89.44 80 ILE A O 1
ATOM 583 N N . ALA A 1 81 ? 3.556 -1.722 6.610 1.00 87.94 81 ALA A N 1
ATOM 584 C CA . ALA A 1 81 ? 3.873 -2.864 7.476 1.00 87.94 81 ALA A CA 1
ATOM 585 C C . ALA A 1 81 ? 4.488 -2.422 8.816 1.00 87.94 81 ALA A C 1
ATOM 587 O O . ALA A 1 81 ? 3.997 -2.801 9.878 1.00 87.94 81 ALA A O 1
ATOM 5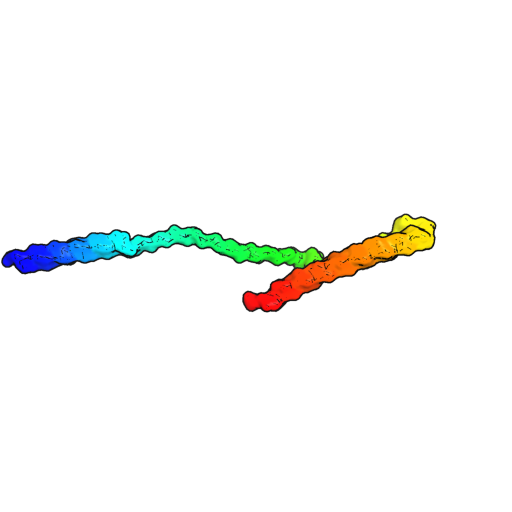88 N N . ARG A 1 82 ? 5.471 -1.513 8.781 1.00 87.00 82 ARG A N 1
ATOM 589 C CA . ARG A 1 82 ? 6.085 -0.938 9.989 1.00 87.00 82 ARG A CA 1
ATOM 590 C C . ARG A 1 82 ? 5.071 -0.213 10.876 1.00 87.00 82 ARG A C 1
ATOM 592 O O . ARG A 1 82 ? 5.132 -0.319 12.097 1.00 87.00 82 ARG A O 1
ATOM 599 N N . THR A 1 83 ? 4.108 0.507 10.294 1.00 82.31 83 THR A N 1
ATOM 600 C CA . THR A 1 83 ? 3.062 1.171 11.096 1.00 82.31 83 THR A CA 1
ATOM 601 C C . THR A 1 83 ? 2.085 0.206 11.762 1.00 82.31 83 THR A C 1
ATOM 603 O O . THR A 1 83 ? 1.480 0.572 12.772 1.00 82.31 83 THR A O 1
ATOM 606 N N . VAL A 1 84 ? 1.937 -1.006 11.219 1.00 78.19 84 VAL A N 1
ATOM 607 C CA . VAL A 1 84 ? 1.134 -2.076 11.821 1.00 78.19 84 VAL A CA 1
ATOM 608 C C . VAL A 1 84 ? 1.908 -2.753 12.959 1.00 78.19 84 VAL A C 1
ATOM 610 O O . VAL A 1 84 ? 1.317 -3.017 13.998 1.00 78.19 84 VAL A O 1
ATOM 613 N N . GLU A 1 85 ? 3.218 -2.972 12.807 1.00 68.69 85 GLU A N 1
ATOM 614 C CA . GLU A 1 85 ? 4.059 -3.671 13.798 1.00 68.69 85 GLU A CA 1
ATOM 615 C C . GLU A 1 85 ? 4.379 -2.855 15.063 1.00 68.69 85 GLU A C 1
ATOM 617 O O . GLU A 1 85 ? 4.521 -3.418 16.143 1.00 68.69 85 GLU A O 1
ATOM 622 N N . VAL A 1 86 ? 4.501 -1.527 14.962 1.00 62.19 86 VAL A N 1
ATOM 623 C CA . VAL A 1 86 ? 4.971 -0.662 16.069 1.00 62.19 86 VAL A CA 1
ATOM 624 C C . VAL A 1 86 ? 3.880 -0.354 17.115 1.00 62.19 86 VAL A C 1
ATOM 626 O O . VAL A 1 86 ? 4.130 0.366 18.083 1.00 62.19 86 VAL A O 1
ATOM 629 N N . ARG A 1 87 ? 2.653 -0.868 16.967 1.00 55.72 87 ARG A N 1
ATOM 630 C CA . ARG A 1 87 ? 1.528 -0.478 17.828 1.00 55.72 87 ARG A CA 1
ATOM 631 C C . ARG A 1 87 ? 1.089 -1.618 18.767 1.00 55.72 87 ARG A C 1
ATOM 633 O O . ARG A 1 87 ? 0.814 -2.697 18.251 1.00 55.72 87 ARG A O 1
ATOM 640 N N . PRO A 1 88 ? 1.032 -1.384 20.098 1.00 51.06 88 PRO A N 1
ATOM 641 C CA . PRO A 1 88 ? 0.546 -2.369 21.067 1.00 51.06 88 PRO A CA 1
ATOM 642 C C . PRO A 1 88 ? -0.938 -2.694 20.881 1.00 51.06 88 PRO A C 1
ATOM 644 O O . PRO A 1 88 ? -1.677 -1.825 20.353 1.00 51.06 88 PRO A O 1
#

Radius of gyration: 34.77 Å; Cα contacts (8 Å, |Δi|>4): 23; chains: 1; bounding box: 66×26×94 Å

Secondary structure (DSSP, 8-state):
-HHHHHHHHHHHHHHHHHHHH-----------PPPPPPHHHHSPPPPPP-TT--SHHHHHHHHHHHHHHHHHHHHHHHHHHHHHHT--